Protein AF-A0A662T4K2-F1 (afdb_monomer_lite)

Structure (mmCIF, N/CA/C/O backbone):
data_AF-A0A662T4K2-F1
#
_entry.id   AF-A0A662T4K2-F1
#
loop_
_atom_site.group_PDB
_atom_site.id
_atom_site.type_symbol
_atom_si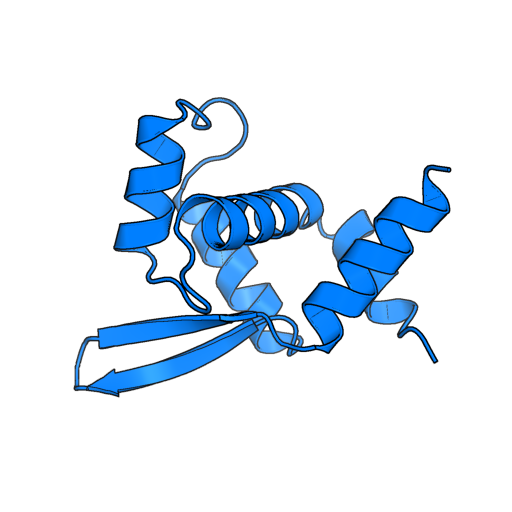te.label_atom_id
_atom_site.label_alt_id
_atom_site.label_comp_id
_atom_site.label_asym_id
_atom_site.label_entity_id
_atom_site.label_seq_id
_atom_site.pdbx_PDB_ins_code
_atom_site.Cartn_x
_atom_site.Cartn_y
_atom_site.Cartn_z
_atom_site.occupancy
_atom_site.B_iso_or_equiv
_atom_site.auth_seq_id
_atom_site.auth_comp_id
_atom_site.auth_asym_id
_atom_site.auth_atom_id
_atom_site.pdbx_PDB_model_num
ATOM 1 N N . MET A 1 1 ? 3.930 -23.387 0.563 1.00 53.44 1 MET A N 1
ATOM 2 C CA . MET A 1 1 ? 4.371 -23.348 -0.847 1.00 53.44 1 MET A CA 1
ATOM 3 C C . MET A 1 1 ? 4.180 -21.921 -1.331 1.00 53.44 1 MET A C 1
ATOM 5 O O . MET A 1 1 ? 3.068 -21.424 -1.218 1.00 53.44 1 MET A O 1
ATOM 9 N N . VAL A 1 2 ? 5.252 -21.232 -1.729 1.00 63.16 2 VAL A N 1
ATOM 10 C CA . VAL A 1 2 ? 5.170 -19.838 -2.200 1.00 63.16 2 VAL A CA 1
ATOM 11 C C . VAL A 1 2 ? 4.363 -19.811 -3.493 1.00 63.16 2 VAL A C 1
ATOM 13 O O . VAL A 1 2 ? 4.644 -20.579 -4.410 1.00 63.16 2 VAL A O 1
ATOM 16 N N . ASP A 1 3 ? 3.365 -18.937 -3.567 1.00 73.69 3 ASP A N 1
ATOM 17 C CA . ASP A 1 3 ? 2.564 -18.767 -4.774 1.00 73.69 3 ASP A CA 1
ATOM 18 C C . ASP A 1 3 ? 3.380 -18.022 -5.845 1.00 73.69 3 ASP A C 1
ATOM 20 O O . ASP A 1 3 ? 3.497 -16.791 -5.840 1.00 73.69 3 ASP A O 1
ATOM 24 N N . GLN A 1 4 ? 3.980 -18.793 -6.756 1.00 77.12 4 GLN A N 1
ATOM 25 C CA . GLN A 1 4 ? 4.817 -18.276 -7.841 1.00 77.12 4 GLN A CA 1
ATOM 26 C C . GLN A 1 4 ? 4.050 -17.334 -8.781 1.00 77.12 4 GLN A C 1
ATOM 28 O O . GLN A 1 4 ? 4.639 -16.369 -9.271 1.00 77.12 4 GLN A O 1
ATOM 33 N N . ASN A 1 5 ? 2.735 -17.523 -8.954 1.00 81.31 5 ASN A N 1
ATOM 34 C CA . ASN A 1 5 ? 1.915 -16.651 -9.799 1.00 81.31 5 ASN A CA 1
ATOM 35 C C . ASN A 1 5 ? 1.820 -15.239 -9.208 1.00 81.31 5 ASN A C 1
ATOM 37 O O . ASN A 1 5 ? 1.854 -14.247 -9.936 1.00 81.31 5 ASN A O 1
ATOM 41 N N . HIS A 1 6 ? 1.725 -15.122 -7.881 1.00 80.06 6 HIS A N 1
ATOM 42 C CA . HIS A 1 6 ? 1.672 -13.821 -7.212 1.00 80.06 6 HIS A CA 1
ATOM 43 C C . HIS A 1 6 ? 3.028 -13.107 -7.190 1.00 80.06 6 HIS A C 1
ATOM 45 O O . HIS A 1 6 ? 3.077 -11.881 -7.330 1.00 80.06 6 HIS A O 1
ATOM 51 N N . VAL A 1 7 ? 4.131 -13.851 -7.074 1.00 78.31 7 VAL A N 1
ATOM 52 C CA . VAL A 1 7 ? 5.486 -13.287 -7.205 1.00 78.31 7 VAL A CA 1
ATOM 53 C C . VAL A 1 7 ? 5.698 -12.742 -8.618 1.00 78.31 7 VAL A C 1
ATOM 55 O O . VAL A 1 7 ? 6.081 -11.582 -8.785 1.0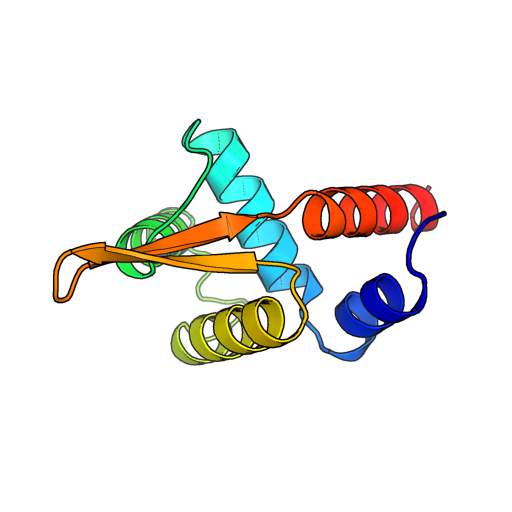0 78.31 7 VAL A O 1
ATOM 58 N N . GLU A 1 8 ? 5.363 -13.530 -9.638 1.00 81.06 8 GLU A N 1
ATOM 59 C CA . GLU A 1 8 ? 5.448 -13.109 -11.035 1.00 81.06 8 GLU A CA 1
ATOM 60 C C . GLU A 1 8 ? 4.541 -11.907 -11.327 1.00 81.06 8 GLU A C 1
ATOM 62 O O . GLU A 1 8 ? 4.952 -10.956 -11.995 1.00 81.06 8 GLU A O 1
ATOM 67 N N . TYR A 1 9 ? 3.332 -11.892 -10.762 1.00 82.38 9 TYR A N 1
ATOM 68 C CA . TYR A 1 9 ? 2.410 -10.766 -10.859 1.00 82.38 9 TYR A CA 1
ATOM 69 C C . TYR A 1 9 ? 3.011 -9.468 -10.305 1.00 82.38 9 TYR A C 1
ATOM 71 O O . TYR A 1 9 ? 2.871 -8.407 -10.924 1.00 82.38 9 TYR A O 1
ATOM 79 N N . LEU A 1 10 ? 3.714 -9.536 -9.169 1.00 80.50 10 LEU A N 1
ATOM 80 C CA . LEU A 1 10 ? 4.404 -8.370 -8.624 1.00 80.50 10 LEU A CA 1
ATOM 81 C C . LEU A 1 10 ? 5.492 -7.862 -9.575 1.00 80.50 10 LEU A C 1
ATOM 83 O O . LEU A 1 10 ? 5.568 -6.649 -9.807 1.00 80.50 10 LEU A O 1
ATOM 87 N N . MET A 1 11 ? 6.293 -8.778 -10.131 1.00 79.50 11 MET A N 1
ATOM 88 C CA . MET A 1 11 ? 7.399 -8.466 -11.041 1.00 79.50 11 MET A CA 1
ATOM 89 C C . MET A 1 11 ? 6.911 -7.884 -12.370 1.00 79.50 11 MET A C 1
ATOM 91 O O . MET A 1 11 ? 7.305 -6.778 -12.735 1.00 79.50 11 MET A O 1
ATOM 95 N N . ARG A 1 12 ? 6.007 -8.579 -13.068 1.00 78.75 12 ARG A N 1
ATOM 96 C CA . ARG A 1 12 ? 5.504 -8.179 -14.393 1.00 78.75 12 ARG A CA 1
ATOM 97 C C . ARG A 1 12 ? 4.530 -7.004 -14.335 1.00 78.75 12 ARG A C 1
ATOM 99 O O . ARG A 1 12 ? 4.488 -6.188 -15.248 1.00 78.75 12 ARG A O 1
ATOM 106 N N . GLY A 1 13 ? 3.759 -6.878 -13.254 1.00 69.19 13 GLY A N 1
ATOM 107 C CA . GLY A 1 13 ? 2.764 -5.815 -13.081 1.00 69.19 13 GLY A CA 1
ATOM 108 C C . GLY A 1 13 ? 3.339 -4.456 -12.670 1.00 69.19 13 GLY A C 1
ATOM 109 O O . GLY A 1 13 ? 2.569 -3.515 -12.447 1.00 69.19 13 GLY A O 1
ATOM 110 N N . ASN A 1 14 ? 4.666 -4.344 -12.518 1.00 75.62 14 ASN A N 1
ATOM 111 C CA . ASN A 1 14 ? 5.337 -3.176 -11.943 1.00 75.62 14 ASN A CA 1
ATOM 112 C C . ASN A 1 14 ? 4.721 -2.782 -10.580 1.00 75.62 14 ASN A C 1
ATOM 114 O O . ASN A 1 14 ? 4.460 -1.611 -10.282 1.00 75.62 14 ASN A O 1
ATOM 118 N N . LEU A 1 15 ? 4.405 -3.782 -9.753 1.00 88.69 15 LEU A N 1
ATOM 119 C CA . LEU A 1 15 ? 3.809 -3.584 -8.428 1.00 88.69 15 LEU A CA 1
ATOM 120 C C . LEU A 1 15 ? 4.851 -3.599 -7.317 1.00 88.69 15 LEU A C 1
ATOM 122 O O . LEU A 1 15 ? 4.543 -3.149 -6.215 1.00 88.69 15 LEU A O 1
ATOM 126 N N . ILE A 1 16 ? 6.077 -4.049 -7.610 1.00 91.19 16 ILE A N 1
ATOM 127 C CA . ILE A 1 16 ? 7.186 -4.104 -6.649 1.00 91.19 16 ILE A CA 1
ATOM 128 C C . ILE A 1 16 ? 7.345 -2.769 -5.928 1.00 91.19 16 ILE A C 1
ATOM 130 O O . ILE A 1 16 ? 7.396 -2.756 -4.704 1.00 91.19 16 ILE A O 1
ATOM 134 N N . TYR A 1 17 ? 7.359 -1.649 -6.658 1.00 91.94 17 TYR A N 1
ATOM 135 C CA . TYR A 1 17 ? 7.491 -0.326 -6.047 1.00 91.94 17 TYR A CA 1
ATOM 136 C C . TYR A 1 17 ? 6.422 -0.075 -4.971 1.00 91.94 17 TYR A C 1
ATOM 138 O O . TYR A 1 17 ? 6.737 0.295 -3.843 1.00 91.94 17 TYR A O 1
ATOM 146 N N . VAL A 1 18 ? 5.151 -0.338 -5.288 1.00 94.81 18 VAL A N 1
ATOM 147 C CA . VAL A 1 18 ? 4.039 -0.120 -4.351 1.00 94.81 18 VAL A CA 1
ATOM 148 C C . VAL A 1 18 ? 4.091 -1.113 -3.194 1.00 94.81 18 VAL A C 1
ATOM 150 O O . VAL A 1 18 ? 3.846 -0.728 -2.053 1.00 94.81 18 VAL A O 1
ATOM 153 N N . ALA A 1 19 ? 4.472 -2.364 -3.453 1.00 95.12 19 ALA A N 1
ATOM 154 C CA . ALA A 1 19 ? 4.669 -3.360 -2.409 1.00 95.12 19 ALA A CA 1
ATOM 155 C C . ALA A 1 19 ? 5.780 -2.940 -1.430 1.00 95.12 19 ALA A C 1
ATOM 157 O O . ALA A 1 19 ? 5.588 -3.000 -0.217 1.00 95.12 19 ALA A O 1
ATOM 158 N N . ARG A 1 20 ? 6.905 -2.420 -1.935 1.00 94.69 20 ARG A N 1
ATOM 159 C CA . ARG A 1 20 ? 8.003 -1.895 -1.108 1.00 94.69 20 ARG A CA 1
ATOM 160 C C . ARG A 1 20 ? 7.615 -0.624 -0.368 1.00 94.69 20 ARG A C 1
ATOM 162 O O . ARG A 1 20 ? 7.959 -0.487 0.802 1.00 94.69 20 ARG A O 1
ATOM 169 N N . LEU A 1 21 ? 6.842 0.262 -0.990 1.00 95.50 21 LEU A N 1
ATOM 170 C CA . LEU A 1 21 ? 6.293 1.445 -0.328 1.00 95.50 21 LEU A CA 1
ATOM 171 C C . LEU A 1 21 ? 5.402 1.054 0.862 1.00 95.50 21 LEU A C 1
ATOM 173 O O . LEU A 1 21 ? 5.543 1.618 1.946 1.00 95.50 21 LEU A O 1
ATOM 177 N N . VAL A 1 22 ? 4.521 0.066 0.681 1.00 96.94 22 VAL A N 1
ATOM 178 C CA . VAL A 1 22 ? 3.664 -0.463 1.752 1.00 96.94 22 VAL A CA 1
ATOM 179 C C . VAL A 1 22 ? 4.497 -1.145 2.841 1.00 96.94 22 VAL A C 1
ATOM 181 O O . VAL A 1 22 ? 4.295 -0.853 4.018 1.00 96.94 22 VAL A O 1
ATOM 184 N N . GLN A 1 23 ? 5.461 -1.997 2.472 1.00 96.62 23 GLN A N 1
ATOM 185 C CA . GLN A 1 23 ? 6.384 -2.636 3.419 1.00 96.62 23 GLN A CA 1
ATOM 186 C C . GLN A 1 23 ? 7.111 -1.590 4.269 1.00 96.62 23 GLN A C 1
ATOM 188 O O . GLN A 1 23 ? 7.136 -1.696 5.496 1.00 96.62 23 GLN A O 1
ATOM 193 N N . ARG A 1 24 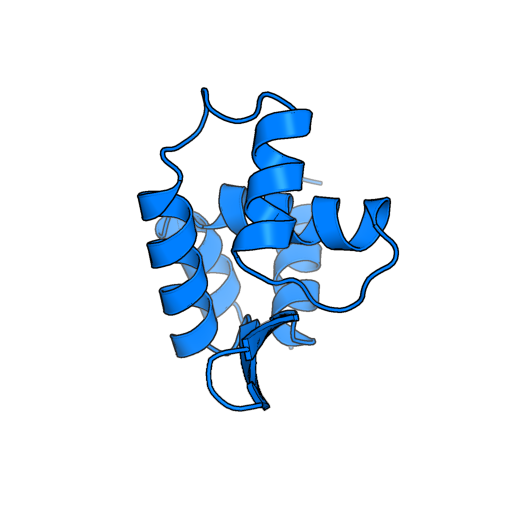? 7.674 -0.565 3.623 1.00 96.19 24 ARG A N 1
ATOM 194 C CA . ARG A 1 24 ? 8.409 0.514 4.282 1.00 96.19 24 ARG A CA 1
ATOM 195 C C . ARG A 1 24 ? 7.506 1.314 5.219 1.00 96.19 24 ARG A C 1
ATOM 197 O O . ARG A 1 24 ? 7.869 1.523 6.371 1.00 96.19 24 ARG A O 1
ATOM 204 N N . TYR A 1 25 ? 6.302 1.678 4.771 1.00 97.31 25 TYR A N 1
ATOM 205 C CA . TYR A 1 25 ? 5.312 2.358 5.609 1.00 97.31 25 TYR A CA 1
ATOM 206 C C . TYR A 1 25 ? 4.985 1.566 6.877 1.00 97.31 25 TYR A C 1
ATOM 208 O O . TYR A 1 25 ? 4.986 2.124 7.972 1.00 97.31 25 TYR A O 1
ATOM 216 N N . VAL A 1 26 ? 4.682 0.273 6.737 1.00 96.69 26 VAL A N 1
ATOM 217 C CA . VAL A 1 26 ? 4.297 -0.590 7.863 1.00 96.69 26 VAL A CA 1
ATOM 218 C C . VAL A 1 26 ? 5.434 -0.696 8.876 1.00 96.69 26 VAL A C 1
ATOM 220 O O . VAL A 1 26 ? 5.194 -0.555 10.073 1.00 96.69 26 VAL A O 1
ATOM 223 N N . ARG A 1 27 ? 6.673 -0.869 8.399 1.00 95.38 27 ARG A N 1
ATOM 224 C CA . ARG A 1 27 ? 7.861 -0.950 9.259 1.00 95.38 27 ARG A CA 1
ATOM 225 C C . ARG A 1 27 ? 8.139 0.359 9.997 1.00 95.38 27 ARG A C 1
ATOM 227 O O . ARG A 1 27 ? 8.330 0.332 11.204 1.00 95.38 27 ARG A O 1
ATOM 234 N N . GLU A 1 28 ? 8.124 1.494 9.301 1.00 96.62 28 GLU A N 1
ATOM 235 C CA . GLU A 1 28 ? 8.480 2.787 9.905 1.00 96.62 28 GLU A CA 1
ATOM 236 C C . GLU A 1 28 ? 7.369 3.379 10.780 1.00 96.62 28 GLU A C 1
ATOM 238 O O . GLU A 1 28 ? 7.646 4.063 11.759 1.00 96.62 28 GLU A O 1
ATOM 243 N N . SER A 1 29 ? 6.100 3.141 10.439 1.00 94.50 29 SER A N 1
ATOM 244 C CA . SER A 1 29 ? 4.976 3.661 11.228 1.00 94.50 29 SER A CA 1
ATOM 245 C C . SER A 1 29 ? 4.589 2.770 12.410 1.00 94.50 29 SER A C 1
ATOM 247 O O . SER A 1 29 ? 3.785 3.198 13.238 1.00 94.50 29 SER A O 1
ATOM 249 N N . GLY A 1 30 ? 5.069 1.521 12.446 1.00 93.56 30 GLY A N 1
ATOM 250 C CA . GLY A 1 30 ? 4.639 0.488 13.396 1.00 93.56 30 GLY A CA 1
ATOM 251 C C . GLY A 1 30 ? 3.189 0.017 13.204 1.00 93.56 30 GLY A C 1
ATOM 252 O O . GLY A 1 30 ? 2.689 -0.803 13.975 1.00 93.56 30 GLY A O 1
ATOM 253 N N . LYS A 1 31 ? 2.475 0.524 12.190 1.00 93.94 31 LYS A N 1
ATOM 254 C CA . LYS A 1 31 ? 1.067 0.191 11.945 1.00 93.94 31 LYS A CA 1
ATOM 255 C C . LYS A 1 31 ? 0.950 -1.044 11.070 1.00 93.94 31 LYS A C 1
ATOM 2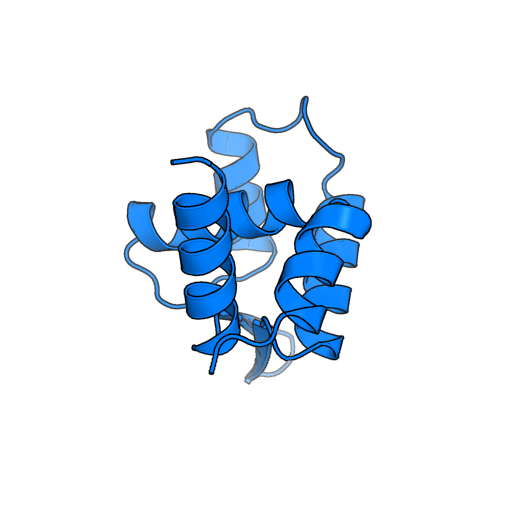57 O O . LYS A 1 31 ? 1.554 -1.117 10.009 1.00 93.94 31 LYS A O 1
ATOM 262 N N . LYS A 1 32 ? 0.053 -1.958 11.445 1.00 94.94 32 LYS A N 1
ATOM 263 C CA . LYS A 1 32 ? -0.257 -3.162 10.650 1.00 94.94 32 LYS A CA 1
ATOM 264 C C . LYS A 1 32 ? -1.035 -2.868 9.361 1.00 94.94 32 LYS A C 1
ATOM 266 O O . LYS A 1 32 ? -1.027 -3.683 8.450 1.00 94.94 32 LYS A O 1
ATOM 271 N N . CYS A 1 33 ? -1.721 -1.728 9.284 1.00 97.50 33 CYS A N 1
ATOM 272 C CA . CYS A 1 33 ? -2.566 -1.340 8.155 1.00 97.50 33 CYS A CA 1
ATOM 273 C C . CYS A 1 33 ? -2.389 0.147 7.832 1.00 97.50 33 CYS A C 1
ATOM 275 O O . CYS A 1 33 ? -1.900 0.923 8.656 1.00 97.50 33 CYS A O 1
ATOM 277 N N . PHE A 1 34 ? -2.843 0.563 6.653 1.00 97.94 34 PHE A N 1
ATOM 278 C CA . PHE A 1 34 ? -2.731 1.941 6.184 1.00 97.94 34 PHE A CA 1
ATOM 279 C C . PHE A 1 34 ? -4.034 2.452 5.566 1.00 97.94 34 PHE A C 1
ATOM 281 O O . PHE A 1 34 ? -4.890 1.688 5.131 1.00 97.94 34 PHE A O 1
ATOM 288 N N . THR A 1 35 ? -4.182 3.772 5.506 1.00 97.81 35 THR A N 1
ATOM 289 C CA . THR A 1 35 ? -5.200 4.446 4.684 1.00 97.81 35 THR A CA 1
ATOM 290 C C . THR A 1 35 ? -4.523 5.070 3.470 1.00 97.81 35 THR A C 1
ATOM 292 O O . THR A 1 35 ? -3.318 5.330 3.509 1.00 97.81 35 THR A O 1
ATOM 295 N N . TYR A 1 36 ? -5.280 5.394 2.416 1.00 96.88 36 TYR A N 1
ATOM 296 C CA . TYR A 1 36 ? -4.731 6.171 1.296 1.00 96.88 36 TYR A CA 1
ATOM 297 C C . TYR A 1 36 ? -4.086 7.471 1.773 1.00 96.88 36 TYR A C 1
ATOM 299 O O . TYR A 1 36 ? -2.945 7.757 1.427 1.00 96.88 36 TYR A O 1
ATOM 307 N N . ARG A 1 37 ? -4.779 8.225 2.634 1.00 96.38 37 ARG A N 1
ATOM 308 C CA . ARG A 1 37 ? -4.264 9.487 3.177 1.00 96.38 37 ARG A CA 1
ATOM 309 C C . ARG A 1 37 ? -2.972 9.286 3.971 1.00 96.38 37 ARG A C 1
ATOM 311 O O . ARG A 1 37 ? -2.036 10.059 3.801 1.00 96.38 37 ARG A O 1
ATOM 318 N N . GLY A 1 38 ? -2.914 8.251 4.812 1.00 96.88 38 GLY A N 1
ATOM 319 C CA . GLY A 1 38 ? -1.735 7.937 5.618 1.00 96.88 38 GLY A CA 1
ATOM 320 C C . GLY A 1 38 ? -0.529 7.555 4.763 1.00 96.88 38 GLY A C 1
ATOM 321 O O . GLY A 1 38 ? 0.561 8.083 4.973 1.00 96.88 38 GLY A O 1
ATOM 322 N N . LEU A 1 39 ? -0.735 6.693 3.766 1.00 97.31 39 LEU A N 1
ATOM 323 C CA . LEU A 1 39 ? 0.328 6.279 2.856 1.00 97.31 39 LEU A CA 1
ATOM 324 C C . LEU A 1 39 ? 0.775 7.430 1.939 1.00 97.31 39 LEU A C 1
ATOM 326 O O . LEU A 1 39 ? 1.971 7.588 1.714 1.00 97.31 39 LEU A O 1
ATOM 330 N N . ARG A 1 40 ? -0.149 8.288 1.479 1.00 96.81 40 ARG A N 1
ATOM 331 C CA . ARG A 1 40 ? 0.176 9.492 0.693 1.00 96.81 40 ARG A CA 1
ATOM 332 C C . ARG A 1 40 ? 1.038 10.459 1.481 1.00 96.81 40 ARG A C 1
ATOM 334 O O . ARG A 1 40 ? 2.041 10.937 0.968 1.00 96.81 40 ARG A O 1
ATOM 341 N N . ALA A 1 41 ? 0.660 10.733 2.729 1.00 96.25 41 ALA A N 1
ATOM 342 C CA . ALA A 1 41 ? 1.424 11.617 3.600 1.00 96.25 41 ALA A CA 1
ATOM 343 C C . ALA A 1 41 ? 2.851 11.089 3.807 1.00 96.25 41 ALA A C 1
ATOM 345 O O . ALA A 1 41 ? 3.809 11.851 3.706 1.00 96.25 41 ALA A O 1
ATOM 346 N N . PHE A 1 42 ? 3.002 9.778 4.020 1.00 95.94 42 PHE A N 1
ATOM 347 C CA . PHE A 1 42 ? 4.311 9.131 4.104 1.00 95.94 42 PHE A CA 1
ATOM 348 C C . PHE A 1 42 ? 5.118 9.258 2.806 1.00 95.94 42 PHE A C 1
ATOM 350 O O . PHE A 1 42 ? 6.290 9.630 2.839 1.00 95.94 42 PHE A O 1
ATOM 357 N N . TRP A 1 43 ? 4.487 8.987 1.665 1.00 94.75 43 TRP A N 1
ATOM 358 C CA . TRP A 1 43 ? 5.095 9.085 0.339 1.00 94.75 43 TRP A CA 1
ATOM 359 C C . TRP A 1 43 ? 5.577 10.511 0.025 1.00 94.75 43 TRP A C 1
ATOM 361 O O . TRP A 1 43 ? 6.717 10.702 -0.402 1.00 94.75 43 TRP A O 1
ATOM 371 N N . SER A 1 44 ? 4.759 11.523 0.331 1.00 93.06 44 SER A N 1
ATOM 372 C CA . SER A 1 44 ? 5.114 12.938 0.188 1.00 93.06 44 SER A CA 1
ATOM 373 C C . SER A 1 44 ? 6.235 13.355 1.143 1.00 93.06 44 SER A C 1
ATOM 375 O O . SER A 1 44 ? 7.194 13.987 0.703 1.00 93.06 44 SER A O 1
ATOM 377 N N . LYS A 1 45 ? 6.160 12.964 2.425 1.00 93.75 45 LYS A N 1
ATOM 378 C CA . LYS A 1 45 ? 7.194 13.259 3.436 1.00 93.75 45 LYS A CA 1
ATOM 379 C C . LYS A 1 45 ? 8.567 12.728 3.017 1.00 93.75 45 LYS A C 1
ATOM 381 O O . LYS A 1 45 ? 9.567 13.412 3.198 1.00 93.75 45 LYS A O 1
ATOM 386 N N . ASN A 1 46 ? 8.604 11.539 2.420 1.00 91.19 46 ASN A N 1
ATOM 387 C CA . ASN A 1 46 ? 9.831 10.902 1.942 1.00 91.19 46 ASN A CA 1
ATOM 388 C C . ASN A 1 46 ? 10.252 11.345 0.528 1.00 91.19 46 ASN A C 1
ATOM 390 O O . ASN A 1 46 ? 11.186 10.778 -0.028 1.00 91.19 46 ASN A O 1
ATOM 394 N N . LYS A 1 47 ? 9.578 12.344 -0.064 1.00 88.75 47 LYS A N 1
ATOM 395 C CA . LYS A 1 47 ? 9.867 12.888 -1.403 1.00 88.75 47 LYS A CA 1
ATOM 396 C C . LYS A 1 47 ? 9.903 11.830 -2.522 1.00 88.75 47 LYS A C 1
ATOM 398 O O . LYS A 1 47 ? 10.604 11.994 -3.515 1.00 88.75 47 LYS A O 1
ATOM 403 N N . LEU A 1 48 ? 9.090 10.778 -2.403 1.00 85.00 48 LEU A N 1
ATOM 404 C CA . LEU A 1 48 ? 9.052 9.642 -3.340 1.00 85.00 48 LEU A CA 1
ATOM 405 C C . LEU A 1 48 ? 8.241 9.927 -4.621 1.00 85.00 48 LEU A C 1
ATOM 407 O O . LEU A 1 48 ? 7.913 9.018 -5.383 1.00 85.00 48 LEU A O 1
ATOM 411 N N . TYR A 1 49 ? 7.898 11.194 -4.867 1.00 75.25 49 TYR A N 1
ATOM 412 C CA . TYR A 1 49 ? 7.040 11.611 -5.977 1.00 75.25 49 TYR A CA 1
ATOM 413 C C . TYR A 1 49 ? 7.677 11.509 -7.355 1.00 75.25 49 TYR A C 1
ATOM 415 O O . TYR A 1 49 ? 6.967 11.527 -8.356 1.00 75.25 49 TYR A O 1
ATOM 423 N N . LYS A 1 50 ? 8.999 11.356 -7.408 1.00 74.50 50 LYS A N 1
ATOM 424 C CA . LYS A 1 50 ? 9.735 11.193 -8.660 1.00 74.50 50 LYS A CA 1
ATOM 425 C C . LYS A 1 50 ? 9.548 9.808 -9.291 1.00 74.50 50 LYS A C 1
ATOM 427 O O . LYS A 1 50 ? 9.823 9.652 -10.471 1.00 74.50 50 LYS A O 1
ATOM 432 N N . GLU A 1 51 ? 9.085 8.816 -8.526 1.00 74.06 51 GLU A N 1
ATOM 433 C CA . GLU A 1 51 ? 9.047 7.414 -8.972 1.00 74.06 51 GLU A CA 1
ATOM 434 C C . GLU A 1 51 ? 7.698 6.982 -9.568 1.00 74.06 51 GLU A C 1
ATOM 436 O O . GLU A 1 51 ? 7.639 6.049 -10.367 1.00 74.06 51 GLU A O 1
ATOM 441 N N . SER A 1 52 ? 6.586 7.613 -9.180 1.00 83.25 52 SER A N 1
ATOM 442 C CA . SER A 1 52 ? 5.248 7.309 -9.711 1.00 83.25 52 SER A CA 1
ATOM 443 C C . SER A 1 52 ? 4.221 8.327 -9.246 1.00 83.25 52 SER A C 1
ATOM 445 O O . SER A 1 52 ? 4.247 8.742 -8.095 1.00 83.25 52 SER A O 1
ATOM 447 N N . GLU A 1 53 ? 3.235 8.638 -10.083 1.00 91.38 53 GLU A N 1
ATOM 448 C CA . GLU A 1 53 ? 2.096 9.459 -9.670 1.00 91.38 53 GLU A CA 1
ATOM 449 C C . GLU A 1 53 ? 1.213 8.770 -8.619 1.00 91.38 53 GLU A C 1
ATOM 451 O O . GLU A 1 53 ? 0.960 7.560 -8.671 1.00 91.38 53 GLU A O 1
ATOM 456 N N . TRP A 1 54 ? 0.649 9.565 -7.705 1.00 93.75 54 TRP A N 1
ATOM 457 C CA . TRP A 1 54 ? -0.180 9.055 -6.610 1.00 93.75 54 TRP A CA 1
ATOM 458 C C . TRP A 1 54 ? -1.391 8.238 -7.092 1.00 93.75 54 TRP A C 1
ATOM 460 O O . TRP A 1 54 ? -1.653 7.154 -6.574 1.00 93.75 54 TRP A O 1
ATOM 470 N N . HIS A 1 55 ? -2.095 8.682 -8.135 1.00 94.19 55 HIS A N 1
ATOM 471 C CA . HIS A 1 55 ? -3.239 7.934 -8.673 1.00 94.19 55 HIS A CA 1
ATOM 472 C C . HIS A 1 55 ? -2.844 6.572 -9.255 1.00 94.19 55 HIS A C 1
ATOM 474 O O . HIS A 1 55 ? -3.620 5.612 -9.210 1.00 94.19 55 HIS A O 1
ATOM 480 N N . THR A 1 56 ? -1.617 6.447 -9.759 1.00 93.25 56 THR A N 1
ATOM 481 C CA . THR A 1 56 ? -1.069 5.160 -10.192 1.00 93.25 56 THR A CA 1
ATOM 482 C C . THR A 1 56 ? -0.819 4.239 -9.000 1.00 93.25 56 THR A C 1
ATOM 484 O O . THR A 1 56 ? -1.168 3.061 -9.073 1.00 93.25 56 THR A O 1
ATOM 487 N N . ILE A 1 57 ? -0.323 4.765 -7.877 1.00 95.00 57 ILE A N 1
ATOM 488 C CA . ILE A 1 57 ? -0.184 4.009 -6.622 1.00 95.00 57 ILE A CA 1
ATOM 489 C C . ILE A 1 57 ? -1.555 3.519 -6.135 1.00 95.00 57 ILE A C 1
ATOM 491 O O . ILE A 1 57 ? -1.710 2.338 -5.824 1.00 95.00 57 ILE A O 1
ATOM 495 N N . GLU A 1 58 ? -2.582 4.373 -6.148 1.00 96.38 58 GLU A N 1
ATOM 496 C CA . GLU A 1 58 ? -3.941 3.988 -5.742 1.00 96.38 58 GLU A CA 1
ATOM 497 C C . GLU A 1 58 ? -4.520 2.861 -6.605 1.00 96.38 58 GLU A C 1
ATOM 499 O O . GLU A 1 58 ? -5.100 1.910 -6.071 1.00 96.38 58 GLU A O 1
ATOM 504 N N . ARG A 1 59 ? -4.343 2.942 -7.933 1.00 95.25 59 ARG A N 1
ATOM 505 C CA . ARG A 1 59 ? -4.758 1.887 -8.873 1.00 95.25 59 ARG A CA 1
ATOM 506 C C . ARG A 1 59 ? -4.050 0.567 -8.579 1.00 95.25 59 ARG A C 1
ATOM 508 O O . ARG A 1 59 ? -4.698 -0.474 -8.542 1.00 95.25 59 ARG A O 1
ATOM 515 N N . LYS A 1 60 ? -2.740 0.610 -8.335 1.00 95.69 60 LYS A N 1
ATOM 516 C CA . LYS A 1 60 ? -1.937 -0.570 -7.989 1.00 95.69 60 LYS A CA 1
ATOM 517 C C . LYS A 1 60 ? -2.380 -1.184 -6.654 1.00 95.69 60 LYS A C 1
ATOM 519 O O . LYS A 1 60 ? -2.548 -2.394 -6.585 1.00 95.69 60 LYS A O 1
ATOM 524 N N . ILE A 1 61 ? -2.690 -0.372 -5.639 1.00 97.06 61 ILE A N 1
ATOM 525 C CA . ILE A 1 61 ? -3.260 -0.848 -4.363 1.00 97.06 61 ILE A CA 1
ATOM 526 C C . ILE A 1 61 ? -4.591 -1.580 -4.584 1.00 97.06 61 ILE A C 1
ATOM 528 O O . ILE A 1 61 ? -4.793 -2.646 -4.005 1.00 97.06 61 ILE A O 1
ATOM 532 N N . ARG A 1 62 ? -5.489 -1.051 -5.431 1.00 96.62 62 ARG A N 1
ATOM 533 C CA . ARG A 1 62 ? -6.764 -1.723 -5.761 1.00 96.62 62 ARG A CA 1
ATOM 534 C C . ARG A 1 62 ? -6.534 -3.087 -6.409 1.00 96.62 62 ARG A C 1
ATOM 536 O O . ARG A 1 62 ? -7.070 -4.077 -5.926 1.00 96.62 62 ARG A O 1
ATOM 543 N N . LYS A 1 63 ? -5.644 -3.152 -7.398 1.00 95.31 63 LYS A N 1
ATOM 544 C CA . LYS A 1 63 ? -5.246 -4.407 -8.048 1.00 95.31 63 LYS A CA 1
ATOM 545 C C . LYS A 1 63 ? -4.647 -5.428 -7.070 1.00 95.31 63 LYS A C 1
ATOM 547 O O . LYS A 1 63 ? -4.950 -6.613 -7.133 1.00 95.31 63 LYS A O 1
ATOM 552 N N . MET A 1 64 ? -3.833 -4.974 -6.115 1.00 95.88 64 MET A N 1
ATOM 553 C CA . MET A 1 64 ? -3.308 -5.839 -5.052 1.00 95.88 64 MET A CA 1
ATOM 554 C C . MET A 1 64 ? -4.413 -6.341 -4.109 1.00 95.88 64 MET A C 1
ATOM 556 O O . MET A 1 64 ? -4.293 -7.440 -3.574 1.00 95.88 64 MET A O 1
ATOM 560 N N . CYS A 1 65 ? -5.499 -5.583 -3.925 1.00 96.62 65 CYS A N 1
ATOM 561 C CA . CYS A 1 65 ? -6.669 -6.068 -3.189 1.00 96.62 65 CYS A CA 1
ATOM 562 C C . CYS A 1 65 ? -7.424 -7.153 -3.962 1.00 96.62 65 CYS A C 1
ATOM 564 O O . CYS A 1 65 ? -7.777 -8.175 -3.384 1.00 96.62 65 CYS A O 1
ATOM 566 N N . GLU A 1 66 ? -7.633 -6.954 -5.266 1.00 95.38 66 GLU A N 1
ATOM 567 C CA . GLU A 1 66 ? -8.291 -7.929 -6.155 1.00 95.38 66 GLU A CA 1
ATOM 568 C C . GLU A 1 66 ? -7.555 -9.277 -6.189 1.00 95.38 66 GLU A C 1
ATOM 570 O O . GLU A 1 66 ? -8.171 -10.320 -6.374 1.00 95.38 66 GLU A O 1
ATOM 575 N N . ARG A 1 67 ? -6.236 -9.259 -5.970 1.00 93.06 67 ARG A N 1
ATOM 576 C CA . ARG A 1 67 ? -5.374 -10.448 -5.910 1.00 93.06 67 ARG A CA 1
ATOM 577 C C . ARG A 1 67 ? -5.142 -10.981 -4.494 1.00 93.06 67 ARG A C 1
ATOM 579 O O . ARG A 1 67 ? -4.297 -11.837 -4.297 1.00 93.06 67 ARG A O 1
ATOM 586 N N . GLY A 1 68 ? -5.818 -10.452 -3.476 1.00 95.44 68 GLY A N 1
ATOM 587 C CA . GLY A 1 68 ? -5.666 -10.941 -2.098 1.00 95.44 68 GLY A CA 1
ATOM 588 C C . GLY A 1 68 ? -4.317 -10.629 -1.428 1.00 95.44 68 GLY A C 1
ATOM 589 O O . GLY A 1 68 ? -4.068 -11.081 -0.310 1.00 95.44 68 GLY A O 1
ATOM 590 N N . LEU A 1 69 ? -3.455 -9.819 -2.050 1.00 95.94 69 LEU A N 1
ATOM 591 C CA . LEU A 1 69 ? -2.213 -9.326 -1.435 1.00 95.94 69 LEU A CA 1
ATOM 592 C C . LEU A 1 69 ? -2.515 -8.283 -0.350 1.00 95.94 69 LEU A C 1
ATOM 594 O O . LEU A 1 69 ? -1.851 -8.202 0.680 1.00 95.94 69 LEU A O 1
ATOM 598 N N . LEU A 1 70 ? -3.551 -7.477 -0.559 1.00 97.94 70 LEU A N 1
ATOM 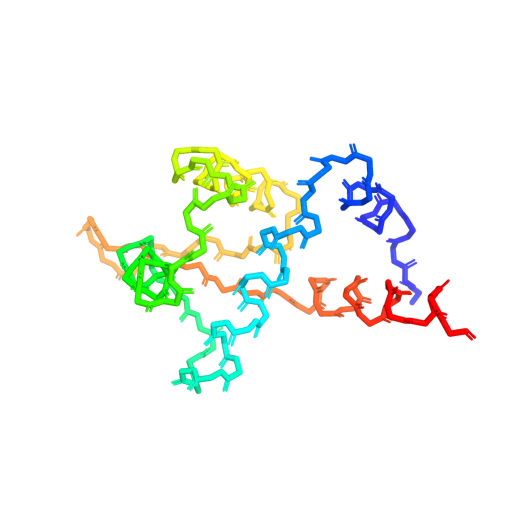599 C CA . LEU A 1 70 ? -4.044 -6.536 0.439 1.00 97.94 70 LEU A CA 1
ATOM 600 C C . LEU A 1 70 ? -5.496 -6.863 0.779 1.00 97.94 70 LEU A C 1
ATOM 602 O O . LEU A 1 70 ? -6.309 -7.138 -0.097 1.00 97.94 70 LEU A O 1
ATOM 606 N N . LYS A 1 71 ? -5.858 -6.762 2.054 1.00 98.00 71 LYS A N 1
ATOM 607 C CA . LYS A 1 71 ? -7.255 -6.797 2.481 1.00 98.00 71 LYS A CA 1
ATOM 608 C C . LYS A 1 71 ? -7.776 -5.372 2.612 1.00 98.00 71 LYS A C 1
ATOM 610 O O . LYS A 1 71 ? -7.257 -4.595 3.413 1.00 98.00 71 LYS A O 1
ATOM 615 N N . ARG A 1 72 ? -8.817 -5.035 1.849 1.00 97.62 72 ARG A N 1
ATOM 616 C CA . ARG A 1 72 ? -9.567 -3.778 1.987 1.00 97.62 72 ARG A CA 1
ATOM 617 C C . ARG A 1 72 ? -10.657 -3.953 3.044 1.00 97.62 72 ARG A C 1
ATOM 619 O O . ARG A 1 72 ? -11.525 -4.804 2.886 1.00 97.62 72 ARG A O 1
ATOM 626 N N . ILE A 1 73 ? -10.630 -3.142 4.097 1.00 97.06 73 ILE A N 1
ATOM 627 C CA . ILE A 1 73 ? -11.563 -3.231 5.228 1.00 97.06 73 ILE A CA 1
ATOM 628 C C . ILE A 1 73 ? -12.276 -1.891 5.393 1.00 97.06 73 ILE A C 1
ATOM 630 O O . ILE A 1 73 ? -11.634 -0.853 5.570 1.00 97.06 73 ILE A O 1
ATOM 634 N N . VAL A 1 74 ? -13.608 -1.911 5.343 1.00 96.50 74 VAL A N 1
ATOM 635 C CA . VAL A 1 74 ? -14.447 -0.758 5.692 1.00 96.50 74 VAL A CA 1
ATOM 636 C C . VAL A 1 74 ? -14.648 -0.785 7.202 1.00 96.50 74 VAL A C 1
ATOM 638 O O . VAL A 1 74 ? -15.321 -1.667 7.718 1.00 96.50 74 VAL A O 1
ATOM 641 N N . VAL A 1 75 ? -14.034 0.155 7.914 1.00 94.69 75 VAL A N 1
ATOM 642 C CA . VAL A 1 75 ? -14.119 0.219 9.385 1.00 94.69 75 VAL A CA 1
ATOM 643 C C . VAL A 1 75 ? -15.375 0.979 9.814 1.00 94.69 75 VAL A C 1
ATOM 645 O O . VAL A 1 75 ? -16.028 0.618 10.782 1.00 94.69 75 VAL A O 1
ATOM 648 N N . LYS A 1 76 ? -15.715 2.044 9.083 1.00 93.44 76 LYS A N 1
ATOM 649 C CA . LYS A 1 76 ? -16.975 2.789 9.199 1.00 93.44 76 LYS A CA 1
ATOM 650 C C . LYS A 1 76 ? -17.273 3.485 7.875 1.00 93.44 76 LYS A C 1
ATOM 652 O O . LYS A 1 76 ? -16.403 3.544 7.003 1.00 93.44 76 LYS A O 1
ATOM 657 N N . LYS A 1 77 ? -18.482 4.030 7.711 1.00 92.81 77 LYS A N 1
ATOM 658 C CA . LYS A 1 77 ? -18.879 4.758 6.493 1.00 92.81 77 LYS A CA 1
ATOM 659 C C . LYS A 1 77 ? -17.819 5.810 6.129 1.00 92.81 77 LYS A C 1
ATOM 661 O O . LYS A 1 77 ? -17.464 6.650 6.949 1.00 92.81 77 LYS A O 1
ATOM 666 N N . GLY A 1 78 ? -17.278 5.716 4.913 1.00 89.56 78 GLY A N 1
ATOM 667 C CA . GLY A 1 78 ? -16.239 6.620 4.405 1.00 89.56 78 GLY A CA 1
ATOM 668 C C . GLY A 1 78 ? -14.817 6.386 4.937 1.00 89.56 78 GLY A C 1
ATOM 669 O O . GLY A 1 78 ? -13.900 7.080 4.507 1.00 89.56 78 GLY A O 1
ATOM 670 N N . PHE A 1 79 ? -14.592 5.411 5.826 1.00 93.88 79 PHE A N 1
ATOM 671 C CA . PHE A 1 79 ? -13.268 5.111 6.375 1.00 93.88 79 PHE A CA 1
ATOM 672 C C . PHE A 1 79 ? -12.831 3.685 6.030 1.00 93.88 79 PHE A C 1
ATOM 674 O O . PHE A 1 79 ? -13.375 2.696 6.527 1.00 93.88 79 PHE A O 1
ATOM 681 N N . VAL A 1 80 ? -11.821 3.603 5.164 1.00 96.44 80 VAL A N 1
ATOM 682 C CA . VAL A 1 80 ? -11.283 2.354 4.626 1.00 96.44 80 VAL A CA 1
ATOM 683 C C . VAL A 1 80 ? -9.810 2.235 4.979 1.00 96.44 80 VAL A C 1
ATOM 685 O O . VAL A 1 80 ? -9.040 3.178 4.779 1.00 96.44 80 VAL A O 1
ATOM 688 N N . VAL A 1 81 ? -9.425 1.056 5.457 1.00 97.81 81 VAL A N 1
ATOM 689 C CA . VAL A 1 81 ? -8.030 0.677 5.684 1.00 97.81 81 VAL A CA 1
ATOM 690 C C . VAL A 1 81 ? -7.646 -0.493 4.785 1.00 97.81 81 VAL A C 1
ATOM 692 O O . VAL A 1 81 ? -8.488 -1.289 4.367 1.00 97.81 81 VAL A O 1
ATOM 695 N N . PHE A 1 82 ? -6.358 -0.585 4.495 1.00 98.56 82 PHE A N 1
ATOM 696 C CA . PHE A 1 82 ? -5.738 -1.638 3.711 1.00 98.56 82 PHE A CA 1
ATOM 697 C C . PHE A 1 82 ? -4.699 -2.329 4.582 1.00 98.56 82 PHE A C 1
ATOM 699 O O . PHE A 1 82 ? -3.821 -1.672 5.145 1.00 98.56 82 PHE A O 1
ATOM 706 N N . CYS A 1 83 ? -4.813 -3.642 4.710 1.00 98.12 83 CYS A N 1
ATOM 707 C CA . CYS A 1 83 ? -3.919 -4.445 5.533 1.00 98.12 83 CYS A CA 1
ATOM 708 C C . CYS A 1 83 ? -3.168 -5.434 4.637 1.00 98.12 83 CYS A C 1
ATOM 710 O O . CYS A 1 83 ? -3.827 -6.163 3.890 1.00 98.12 83 CYS A O 1
ATOM 712 N N . PRO A 1 84 ? -1.829 -5.486 4.686 1.00 97.88 84 PRO A N 1
ATOM 713 C CA . PRO A 1 84 ? -1.078 -6.557 4.050 1.00 97.88 84 PRO A CA 1
ATOM 714 C C . PRO A 1 84 ? -1.511 -7.922 4.577 1.00 97.88 84 PRO A C 1
ATOM 716 O O . PRO A 1 84 ? -1.692 -8.096 5.784 1.00 97.88 84 PRO A O 1
ATOM 719 N N . THR A 1 85 ? -1.705 -8.877 3.673 1.00 97.31 85 THR A N 1
ATOM 720 C CA . THR A 1 85 ? -1.998 -10.268 4.028 1.00 97.31 85 THR A CA 1
ATOM 721 C C . THR A 1 85 ? -0.705 -11.049 4.251 1.00 97.31 85 THR A C 1
ATOM 723 O O . THR A 1 85 ? 0.383 -10.559 3.951 1.00 97.31 85 THR A O 1
ATOM 726 N N . GLN A 1 86 ? -0.810 -12.281 4.755 1.00 95.88 86 GLN A N 1
ATOM 727 C CA . GLN A 1 86 ? 0.353 -13.167 4.837 1.00 95.88 86 GLN A CA 1
ATOM 728 C C . GLN A 1 86 ? 0.967 -13.407 3.448 1.00 95.88 86 GLN A C 1
ATOM 730 O O . GLN A 1 86 ? 2.172 -13.256 3.286 1.00 95.88 86 GLN A O 1
ATOM 735 N N . LEU A 1 87 ? 0.124 -13.622 2.429 1.00 94.88 87 LEU A N 1
ATOM 736 C CA . LEU A 1 87 ? 0.548 -13.792 1.036 1.00 94.88 87 LEU A CA 1
ATOM 737 C C . LEU A 1 87 ? 1.419 -12.628 0.540 1.00 94.88 87 LEU A C 1
ATOM 739 O O . LEU A 1 87 ? 2.419 -12.845 -0.135 1.00 94.88 87 LEU A O 1
ATOM 743 N N . PHE A 1 88 ? 1.086 -11.386 0.899 1.00 96.19 88 PHE A N 1
ATOM 744 C CA . PHE A 1 88 ? 1.917 -10.234 0.546 1.00 96.19 88 PHE A CA 1
ATOM 745 C C . PHE A 1 88 ? 3.326 -10.313 1.136 1.00 96.19 88 PHE A C 1
ATOM 747 O O . PHE A 1 88 ? 4.296 -9.994 0.444 1.00 96.19 88 PHE A O 1
ATOM 754 N N . TRP A 1 89 ? 3.446 -10.729 2.398 1.00 95.62 89 TRP A N 1
ATOM 755 C CA . TRP A 1 89 ? 4.743 -10.868 3.056 1.00 95.62 89 TRP A CA 1
ATOM 756 C C . TRP A 1 89 ? 5.545 -12.023 2.472 1.00 95.62 89 TRP A C 1
ATOM 758 O O . TRP A 1 89 ? 6.727 -11.840 2.188 1.00 95.62 89 TRP A O 1
ATOM 768 N N . ASP A 1 90 ? 4.894 -13.156 2.216 1.00 94.19 90 ASP A N 1
ATOM 769 C CA . ASP A 1 90 ? 5.519 -14.326 1.601 1.00 94.19 90 ASP A CA 1
ATOM 770 C C . ASP A 1 90 ? 6.063 -13.984 0.205 1.00 94.19 90 ASP A C 1
ATOM 772 O O . ASP A 1 90 ? 7.201 -14.324 -0.123 1.00 94.19 90 ASP A O 1
ATOM 776 N N . CYS A 1 91 ? 5.301 -13.235 -0.603 1.00 92.38 91 CYS A N 1
ATOM 777 C CA . CYS A 1 91 ? 5.761 -12.776 -1.912 1.00 92.38 91 CYS A CA 1
ATOM 778 C C . CYS A 1 91 ? 6.950 -11.810 -1.817 1.00 92.38 91 CYS A C 1
ATOM 780 O O . CYS A 1 91 ? 7.872 -11.900 -2.624 1.00 92.38 91 CYS A O 1
ATOM 782 N N . LEU A 1 92 ? 6.954 -10.880 -0.856 1.00 92.19 92 LEU A N 1
ATOM 783 C CA . LEU A 1 92 ? 8.091 -9.974 -0.659 1.00 92.19 92 LEU A CA 1
ATOM 784 C C . LEU A 1 92 ? 9.348 -10.717 -0.208 1.00 92.19 92 LEU A C 1
ATOM 786 O O . LEU A 1 92 ? 10.427 -10.424 -0.716 1.00 92.19 92 LEU A O 1
ATOM 790 N N . TYR A 1 93 ? 9.201 -11.684 0.697 1.00 91.75 93 TYR A N 1
ATOM 791 C CA . TYR A 1 93 ? 10.301 -12.532 1.138 1.00 91.75 93 TYR A CA 1
ATOM 792 C C . TYR A 1 93 ? 10.882 -13.339 -0.029 1.00 91.75 93 TYR A C 1
ATOM 794 O O . TYR A 1 93 ? 12.090 -13.328 -0.245 1.00 91.75 93 TYR A O 1
ATOM 802 N N . ALA A 1 94 ? 10.026 -13.955 -0.848 1.00 89.88 94 ALA A N 1
ATOM 803 C CA . ALA A 1 94 ? 10.460 -14.667 -2.047 1.00 89.88 94 ALA A CA 1
ATOM 804 C C . ALA A 1 94 ? 11.198 -13.752 -3.042 1.00 89.88 94 ALA A C 1
ATOM 806 O O . ALA A 1 94 ? 12.215 -14.148 -3.604 1.00 89.88 94 ALA A O 1
ATOM 807 N N . LEU A 1 95 ? 10.736 -12.508 -3.224 1.00 87.75 95 LEU A N 1
ATOM 808 C CA . LEU A 1 95 ? 11.425 -11.513 -4.056 1.00 87.75 95 LEU A CA 1
ATOM 809 C C . LEU A 1 95 ? 12.806 -11.125 -3.512 1.00 87.75 95 LEU A C 1
ATOM 811 O O . LEU A 1 95 ? 13.683 -10.797 -4.306 1.00 87.75 95 LEU A O 1
ATOM 815 N N . ASP A 1 96 ? 12.986 -11.103 -2.190 1.00 87.75 96 ASP A N 1
ATOM 816 C CA . ASP A 1 96 ? 14.284 -10.831 -1.561 1.00 87.75 96 ASP A CA 1
ATOM 817 C C . ASP A 1 96 ? 15.250 -12.012 -1.762 1.00 87.75 96 ASP A C 1
ATOM 819 O O . ASP A 1 96 ? 16.405 -11.803 -2.129 1.00 87.75 96 ASP A O 1
ATOM 823 N N . MET A 1 97 ? 14.757 -13.248 -1.636 1.00 86.38 97 MET A N 1
ATOM 824 C CA . MET A 1 97 ? 15.547 -14.464 -1.881 1.00 86.38 97 MET A CA 1
ATOM 825 C C . MET A 1 97 ? 15.995 -14.608 -3.343 1.00 86.38 97 MET A C 1
ATOM 827 O O . MET A 1 97 ? 17.094 -15.076 -3.590 1.00 86.38 97 MET A O 1
ATOM 831 N N . LEU A 1 98 ? 15.190 -14.168 -4.316 1.00 79.00 98 LEU A N 1
ATOM 832 C CA . LEU A 1 98 ? 15.552 -14.203 -5.745 1.00 79.00 98 LEU A CA 1
ATOM 833 C C . LEU A 1 98 ? 16.646 -13.198 -6.146 1.00 79.00 98 LEU A C 1
ATOM 835 O O . LEU A 1 98 ? 17.165 -13.273 -7.256 1.00 79.00 98 LEU A O 1
ATOM 839 N N . LYS A 1 99 ? 16.938 -12.213 -5.293 1.00 65.25 99 LYS A N 1
ATOM 840 C CA . LYS A 1 99 ? 17.986 -11.204 -5.522 1.00 65.25 99 LYS A CA 1
ATOM 841 C C . LYS A 1 99 ? 19.282 -11.501 -4.762 1.00 65.25 99 LYS A C 1
ATOM 843 O O . LYS A 1 99 ? 20.210 -10.700 -4.860 1.00 65.25 99 LYS A O 1
ATOM 848 N N . SER A 1 100 ? 19.284 -12.576 -3.975 1.00 54.22 100 SER A N 1
ATOM 849 C CA . SE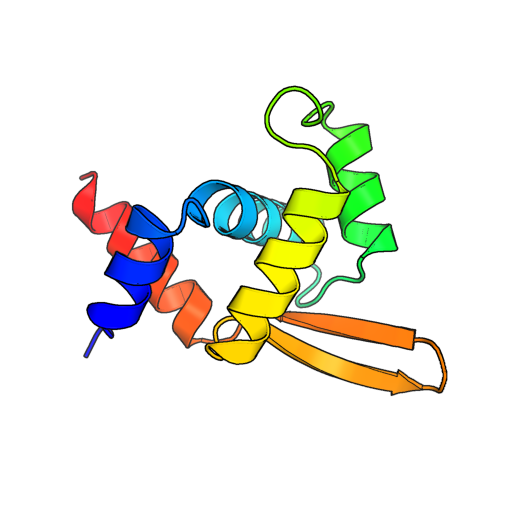R A 1 100 ? 20.411 -13.064 -3.173 1.00 54.22 100 SER A CA 1
ATOM 850 C C . SER A 1 100 ? 21.202 -14.088 -3.977 1.00 54.22 100 SER A C 1
ATOM 852 O O . SER A 1 100 ? 22.443 -14.074 -3.858 1.00 54.22 100 SER A O 1
#

Secondary structure (DSSP, 8-state):
---HHHHHHHHHTT-HHHHHHHHHHHHHH--S-B-HHHHHHHHHHTTGGGT--HHHHHHHHHHHHHTTSEEEEEEETTEEEEEE-HHHHHHHHHHHHTT-

Sequence (100 aa):
MVDQNHVEYLMRGNLIYVARLVQRYVRESGKKCFTYRGLRAFWSKNKLYKESEWHTIERKIRKMCERGLLKRIVVKKGFVVFCPTQLFWDCLYALDMLKS

Radius of gyration: 13.2 Å; chains: 1; bounding box: 39×37×28 Å

Foldseek 3Di:
DQDVVVLVCCVVVVVVVLLVLQVVLCVVVVDQKADLVSSVVVCVVVVVCVPDHSVVSVVSLVVCCVVVQWPWDPPDVPDIIIGGDPSSVSSVVVVVVVVD

pLDDT: mean 90.39, std 9.52, range [53.44, 98.56]